Protein AF-A0A920HRV4-F1 (afdb_monomer_lite)

pLDDT: mean 87.78, std 9.03, range [50.56, 96.69]

Secondary structure (DSSP, 8-state):
-HHHHHHHHHHHHHHHHHHHHHHHHGGGTS-HHHHHHHHHHHHHHHHHHHHHHHHHHHHHHHHHHHHHTT-

Foldseek 3Di:
DVVLVVLVVVLVVVLVVLLVVLVVCVVVVDDSVVSSVVVSVVSVVVSVVVVVVVVVVVVVVVVVVVVVVVD

Structure (mmCIF, N/CA/C/O backbone):
data_AF-A0A920HRV4-F1
#
_entry.id   AF-A0A920HRV4-F1
#
loop_
_atom_site.group_PDB
_atom_site.id
_atom_site.type_symbol
_atom_site.label_atom_id
_atom_site.label_alt_id
_atom_site.label_comp_id
_atom_site.label_asym_id
_atom_site.label_entity_id
_atom_site.label_seq_id
_atom_site.pdbx_PDB_ins_code
_atom_site.Cartn_x
_atom_site.Cartn_y
_atom_site.Cartn_z
_atom_site.occupancy
_atom_site.B_iso_or_equiv
_atom_site.auth_seq_id
_atom_site.auth_comp_id
_atom_site.auth_asym_id
_atom_site.auth_atom_id
_atom_site.pdbx_PDB_model_num
ATOM 1 N N . MET A 1 1 ? -8.687 -5.254 15.711 1.00 60.44 1 MET A N 1
ATOM 2 C CA . MET A 1 1 ? -7.363 -5.680 15.219 1.00 60.44 1 MET A CA 1
ATOM 3 C C . MET A 1 1 ? -7.471 -6.316 13.836 1.00 60.44 1 MET A C 1
ATOM 5 O O . MET A 1 1 ? -6.928 -5.725 12.923 1.00 60.44 1 MET A O 1
ATOM 9 N N . GLN A 1 2 ? -8.292 -7.357 13.631 1.00 82.19 2 GLN A N 1
ATOM 10 C CA . GLN A 1 2 ? -8.415 -8.075 12.339 1.00 82.19 2 GLN A CA 1
ATOM 11 C C . GLN A 1 2 ? -8.654 -7.220 11.075 1.00 82.19 2 GLN A C 1
ATOM 13 O O . GLN A 1 2 ? -8.185 -7.585 10.009 1.00 82.19 2 GLN A O 1
ATOM 18 N N . VAL A 1 3 ? -9.357 -6.085 11.162 1.00 84.06 3 VAL A N 1
ATOM 19 C CA . VAL A 1 3 ? -9.655 -5.238 9.985 1.00 84.06 3 VAL A CA 1
ATOM 20 C C . VAL A 1 3 ? -8.395 -4.616 9.373 1.00 84.06 3 VAL A C 1
ATOM 22 O O . VAL A 1 3 ? -8.293 -4.513 8.155 1.00 84.06 3 VAL A O 1
ATOM 25 N N . ILE A 1 4 ? -7.438 -4.206 10.211 1.00 87.69 4 ILE A N 1
ATOM 26 C CA . ILE A 1 4 ? -6.184 -3.601 9.742 1.00 87.69 4 ILE A CA 1
ATOM 27 C C . ILE A 1 4 ? -5.321 -4.677 9.079 1.00 87.69 4 ILE A C 1
ATOM 29 O O . ILE A 1 4 ? -4.824 -4.467 7.977 1.00 87.69 4 ILE A O 1
ATOM 33 N N . ASP A 1 5 ? -5.218 -5.843 9.719 1.00 90.88 5 ASP A N 1
ATOM 34 C CA . ASP A 1 5 ? -4.452 -6.986 9.212 1.00 90.88 5 ASP A CA 1
ATOM 35 C C . ASP A 1 5 ? -5.017 -7.510 7.881 1.00 90.88 5 ASP A C 1
ATOM 37 O O . ASP A 1 5 ? -4.260 -7.850 6.969 1.00 90.88 5 ASP A O 1
ATOM 41 N N . GLN A 1 6 ? -6.348 -7.525 7.738 1.00 90.75 6 GLN A N 1
ATOM 42 C CA . GLN A 1 6 ? -7.014 -7.906 6.494 1.00 90.75 6 GLN A CA 1
ATOM 43 C C . GLN A 1 6 ? -6.725 -6.899 5.378 1.00 90.75 6 GLN A C 1
ATOM 45 O O . GLN A 1 6 ? -6.265 -7.293 4.313 1.00 90.75 6 GLN A O 1
ATOM 50 N N . ASN A 1 7 ? -6.920 -5.601 5.634 1.00 91.12 7 ASN A N 1
ATOM 51 C CA . ASN A 1 7 ? -6.660 -4.557 4.638 1.00 91.12 7 ASN A CA 1
ATOM 52 C C . ASN A 1 7 ? -5.180 -4.552 4.207 1.00 91.12 7 ASN A C 1
ATOM 54 O O . ASN A 1 7 ? -4.872 -4.418 3.026 1.00 91.12 7 ASN A O 1
ATOM 58 N N . TRP A 1 8 ? -4.259 -4.785 5.144 1.00 92.44 8 TRP A N 1
ATOM 59 C CA . TRP A 1 8 ? -2.841 -4.938 4.828 1.00 92.44 8 TRP A CA 1
ATOM 60 C C . TRP A 1 8 ? -2.564 -6.151 3.931 1.00 92.44 8 TRP A C 1
ATOM 62 O O . TRP A 1 8 ? -1.831 -6.038 2.951 1.00 92.44 8 TRP A O 1
ATOM 72 N N . THR A 1 9 ? -3.175 -7.299 4.226 1.00 94.81 9 THR A N 1
ATOM 73 C CA . THR A 1 9 ? -3.039 -8.516 3.409 1.00 94.81 9 THR A CA 1
ATOM 74 C C . THR A 1 9 ? -3.587 -8.301 1.995 1.00 94.81 9 THR A C 1
ATOM 76 O O . THR A 1 9 ? -2.927 -8.647 1.015 1.00 94.81 9 THR A O 1
ATOM 79 N N . ASP A 1 10 ? -4.745 -7.652 1.880 1.00 94.00 10 ASP A N 1
ATOM 80 C CA . ASP A 1 10 ? -5.354 -7.298 0.597 1.00 94.00 10 ASP A CA 1
ATOM 81 C C . ASP A 1 10 ? -4.469 -6.314 -0.187 1.00 94.00 10 ASP A C 1
ATOM 83 O O . ASP A 1 10 ? -4.306 -6.449 -1.400 1.00 94.00 10 ASP A O 1
ATOM 87 N N . HIS A 1 11 ? -3.850 -5.344 0.497 1.00 94.94 11 HIS A N 1
ATOM 88 C CA . HIS A 1 11 ? -2.900 -4.414 -0.112 1.00 94.94 11 HIS A CA 1
ATOM 89 C C . HIS A 1 11 ? -1.652 -5.133 -0.643 1.00 94.94 11 HIS A C 1
ATOM 91 O O . HIS A 1 11 ? -1.228 -4.862 -1.765 1.00 94.94 11 HIS A O 1
ATOM 97 N N . LEU A 1 12 ? -1.088 -6.082 0.113 1.00 95.69 12 LEU A N 1
ATOM 98 C CA . LEU A 1 12 ? 0.046 -6.893 -0.345 1.00 95.69 12 LEU A CA 1
ATOM 99 C C . LEU A 1 12 ? -0.303 -7.722 -1.588 1.00 95.69 12 LEU A C 1
ATOM 101 O O . LEU A 1 12 ? 0.509 -7.791 -2.509 1.00 95.69 12 LEU A O 1
ATOM 105 N N . SER A 1 13 ? -1.510 -8.296 -1.647 1.00 96.69 13 SER A N 1
ATOM 106 C CA . SER A 1 13 ? -1.987 -9.001 -2.845 1.00 96.69 13 SER A CA 1
ATOM 107 C C . SER A 1 13 ? -2.055 -8.067 -4.056 1.00 96.69 13 SER A C 1
ATOM 109 O O . SER A 1 13 ? -1.557 -8.406 -5.125 1.00 96.69 13 SER A O 1
ATOM 111 N N . GLN A 1 14 ? -2.595 -6.855 -3.881 1.00 95.81 14 GLN A N 1
ATOM 112 C CA . GLN A 1 14 ? -2.672 -5.857 -4.956 1.00 95.81 14 GLN A CA 1
ATOM 113 C C . GLN A 1 14 ? -1.287 -5.408 -5.447 1.00 95.81 14 GLN A C 1
ATOM 115 O O . GLN A 1 14 ? -1.119 -5.131 -6.634 1.00 95.81 14 GLN A O 1
ATOM 120 N N . LEU A 1 15 ? -0.290 -5.324 -4.559 1.00 96.06 15 LEU A N 1
ATOM 121 C CA . LEU A 1 15 ? 1.085 -4.997 -4.944 1.00 96.06 15 LEU A CA 1
ATOM 122 C C . LEU A 1 15 ? 1.732 -6.105 -5.781 1.00 96.06 15 LEU A C 1
ATOM 124 O O . LEU A 1 15 ? 2.470 -5.797 -6.717 1.00 96.06 15 LEU A O 1
ATOM 128 N N . GLU A 1 16 ? 1.448 -7.371 -5.476 1.00 95.31 16 GLU A N 1
ATOM 129 C CA . GLU A 1 16 ? 1.958 -8.495 -6.264 1.00 95.31 16 GLU A CA 1
ATOM 130 C C . GLU A 1 16 ? 1.340 -8.519 -7.669 1.00 95.31 16 GLU A C 1
ATOM 132 O O . GLU A 1 16 ? 2.068 -8.612 -8.662 1.00 95.31 16 GLU A O 1
ATOM 137 N N . ASP A 1 17 ? 0.026 -8.305 -7.771 1.00 95.00 17 ASP A N 1
ATOM 138 C CA . ASP A 1 17 ? -0.663 -8.170 -9.059 1.00 95.00 17 ASP A CA 1
ATOM 139 C C . ASP A 1 17 ? -0.107 -6.982 -9.864 1.00 95.00 17 ASP A C 1
ATOM 141 O O . ASP A 1 17 ? 0.202 -7.096 -11.056 1.00 95.00 17 ASP A O 1
ATOM 145 N N . LEU A 1 18 ? 0.095 -5.836 -9.202 1.00 94.25 18 LEU A N 1
ATOM 146 C CA . LEU A 1 18 ? 0.677 -4.644 -9.816 1.00 94.25 18 LEU A CA 1
ATOM 147 C C . LEU A 1 18 ? 2.087 -4.921 -10.354 1.00 94.25 18 LEU A C 1
ATOM 149 O O . LEU A 1 18 ? 2.416 -4.504 -11.467 1.00 94.25 18 LEU A O 1
ATOM 153 N N . ARG A 1 19 ? 2.917 -5.646 -9.598 1.00 92.00 19 ARG A N 1
ATOM 154 C CA . ARG A 1 19 ? 4.274 -6.030 -10.007 1.00 92.00 19 ARG A CA 1
ATOM 155 C C . ARG A 1 19 ? 4.256 -6.846 -11.299 1.00 92.00 19 ARG A C 1
ATOM 157 O O . ARG A 1 19 ? 5.068 -6.590 -12.190 1.00 92.00 19 ARG A O 1
ATOM 164 N N . GLN A 1 20 ? 3.321 -7.788 -11.426 1.00 91.31 20 GLN A N 1
ATOM 165 C CA . GLN A 1 20 ? 3.166 -8.600 -12.633 1.00 91.31 20 GLN A CA 1
ATOM 166 C C . GLN A 1 20 ? 2.740 -7.752 -13.841 1.00 91.31 20 GLN A C 1
ATOM 168 O O . GLN A 1 20 ? 3.342 -7.858 -14.912 1.00 91.31 20 GLN A O 1
ATOM 173 N N . ILE A 1 21 ? 1.739 -6.882 -13.675 1.00 90.06 21 ILE A N 1
ATOM 174 C CA . ILE A 1 21 ? 1.218 -6.045 -14.767 1.00 90.06 21 ILE A CA 1
ATOM 175 C C . ILE A 1 21 ? 2.279 -5.045 -15.240 1.00 90.06 21 ILE A C 1
ATOM 177 O O . ILE A 1 21 ? 2.513 -4.919 -16.442 1.00 90.06 21 ILE A O 1
ATOM 181 N N . VAL A 1 22 ? 2.955 -4.362 -14.313 1.00 89.00 22 VAL A N 1
ATOM 182 C CA . VAL A 1 22 ? 4.042 -3.425 -14.630 1.00 89.00 22 VAL A CA 1
ATOM 183 C C . VAL A 1 22 ? 5.177 -4.131 -15.377 1.00 89.00 22 VAL A C 1
ATOM 185 O O . VAL A 1 22 ? 5.708 -3.584 -16.342 1.00 89.00 22 VAL A O 1
ATOM 188 N N . GLY A 1 23 ? 5.510 -5.368 -14.993 1.00 86.00 23 GLY A N 1
ATOM 189 C CA . GLY A 1 23 ? 6.488 -6.188 -15.711 1.00 86.00 23 GLY A CA 1
ATOM 190 C C . GLY A 1 23 ? 6.117 -6.407 -17.181 1.00 86.00 23 GLY A C 1
ATOM 191 O O . GLY A 1 23 ? 6.969 -6.281 -18.057 1.00 86.00 23 GLY A O 1
ATOM 192 N N . ILE A 1 24 ? 4.835 -6.648 -17.472 1.00 84.75 24 ILE A N 1
ATOM 193 C CA . ILE A 1 24 ? 4.325 -6.795 -18.846 1.00 84.75 24 ILE A CA 1
ATOM 194 C C . ILE A 1 24 ? 4.346 -5.450 -19.596 1.00 84.75 24 ILE A C 1
ATOM 196 O O . ILE A 1 24 ? 4.676 -5.400 -20.781 1.00 84.75 24 ILE A O 1
ATOM 200 N N . ARG A 1 25 ? 4.038 -4.335 -18.923 1.00 83.50 25 ARG A N 1
ATOM 201 C CA . ARG A 1 25 ? 4.064 -2.989 -19.533 1.00 83.50 25 ARG A CA 1
ATOM 202 C C . ARG A 1 25 ? 5.481 -2.478 -19.802 1.00 83.50 25 ARG A C 1
ATOM 204 O O . ARG A 1 25 ? 5.680 -1.706 -20.740 1.00 83.50 25 ARG A O 1
ATOM 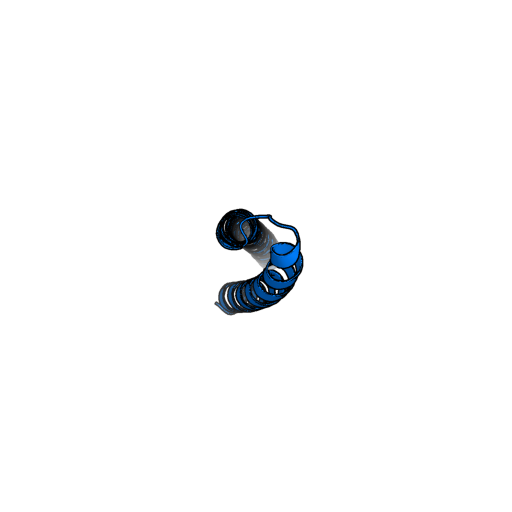211 N N . GLY A 1 26 ? 6.468 -2.965 -19.052 1.00 75.50 26 GLY A N 1
ATOM 212 C CA . GLY A 1 26 ? 7.886 -2.662 -19.245 1.00 75.50 26 GLY A CA 1
ATOM 213 C C . GLY A 1 26 ? 8.442 -3.049 -20.616 1.00 75.50 26 GLY A C 1
ATOM 214 O O . GLY A 1 26 ? 9.377 -2.416 -21.103 1.00 75.50 26 GLY A O 1
ATOM 215 N N . TYR A 1 27 ? 7.821 -4.014 -21.300 1.00 66.62 27 TYR A N 1
ATOM 216 C CA . TYR A 1 27 ? 8.170 -4.355 -22.682 1.00 66.62 27 TYR A CA 1
ATOM 217 C C . TYR A 1 27 ? 7.855 -3.219 -23.683 1.00 66.62 27 TYR A C 1
ATOM 219 O O . TYR A 1 27 ? 8.383 -3.218 -24.792 1.00 66.62 27 TYR A O 1
ATOM 227 N N . GLY A 1 28 ? 7.039 -2.227 -23.297 1.00 77.88 28 GLY A N 1
ATOM 228 C CA . GLY A 1 28 ? 6.601 -1.094 -24.121 1.00 77.88 28 GLY A CA 1
ATOM 229 C C . GLY A 1 28 ? 7.424 0.198 -23.992 1.00 77.88 28 GLY A C 1
ATOM 230 O O . GLY A 1 28 ? 6.887 1.267 -24.269 1.00 77.88 28 GLY A O 1
ATOM 231 N N . GLN A 1 29 ? 8.692 0.131 -23.563 1.00 70.00 29 GLN A N 1
ATOM 232 C CA . GLN A 1 29 ? 9.608 1.283 -23.379 1.00 70.00 29 GLN A CA 1
ATOM 233 C C . GLN A 1 29 ? 9.220 2.292 -22.277 1.00 70.00 29 GLN A C 1
ATOM 235 O O . GLN A 1 29 ? 9.780 3.387 -22.213 1.00 70.00 29 GLN A O 1
ATOM 240 N N . ARG A 1 30 ? 8.292 1.945 -21.380 1.00 72.94 30 ARG A N 1
ATOM 241 C CA . ARG A 1 30 ? 8.051 2.712 -20.147 1.00 72.94 30 ARG A CA 1
ATOM 242 C C . ARG A 1 30 ? 8.949 2.201 -19.031 1.00 72.94 30 ARG A C 1
ATOM 244 O O . ARG A 1 30 ? 9.160 0.997 -18.940 1.00 72.94 30 ARG A O 1
ATOM 251 N N . ASP A 1 31 ? 9.444 3.108 -18.187 1.00 83.94 31 ASP A N 1
ATOM 252 C CA . ASP A 1 31 ? 10.233 2.739 -17.009 1.00 83.94 31 ASP A CA 1
ATOM 253 C C . ASP A 1 31 ? 9.334 2.002 -15.995 1.00 83.94 31 ASP A C 1
ATOM 255 O O . ASP A 1 31 ? 8.500 2.643 -15.337 1.00 83.94 31 ASP A O 1
ATOM 259 N N . PRO A 1 32 ? 9.482 0.671 -15.851 1.00 85.44 32 PRO A N 1
ATOM 260 C CA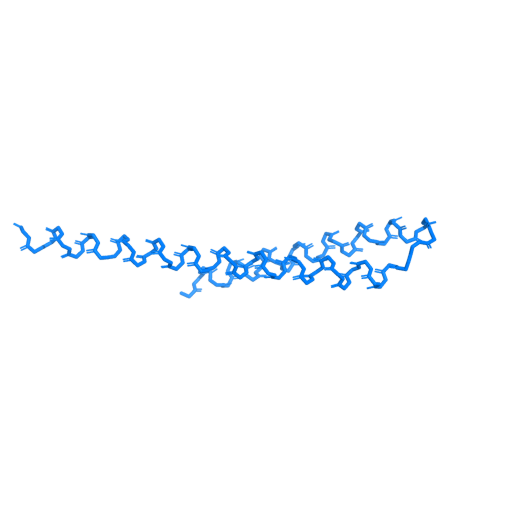 . PRO A 1 32 ? 8.613 -0.129 -14.996 1.00 85.44 32 PRO A CA 1
ATOM 261 C C . PRO A 1 32 ? 8.758 0.284 -13.530 1.00 85.44 32 PRO A C 1
ATOM 263 O O . PRO A 1 32 ? 7.798 0.253 -12.764 1.00 85.44 32 PRO A O 1
ATOM 266 N N . LEU A 1 33 ? 9.952 0.724 -13.123 1.00 86.44 33 LEU A N 1
ATOM 267 C CA . LEU A 1 33 ? 10.217 1.104 -11.742 1.00 86.44 33 LEU A CA 1
ATOM 268 C C . LEU A 1 33 ? 9.403 2.341 -11.345 1.00 86.44 33 LEU A C 1
ATOM 270 O O . LEU A 1 33 ? 8.846 2.402 -10.245 1.00 86.44 33 LEU A O 1
ATOM 274 N N . ASN A 1 34 ? 9.314 3.319 -12.247 1.00 89.25 34 ASN A N 1
ATOM 275 C CA . ASN A 1 34 ? 8.605 4.563 -11.983 1.00 89.25 34 ASN A CA 1
ATOM 276 C C . ASN A 1 34 ? 7.074 4.382 -12.007 1.00 89.25 34 ASN A C 1
ATOM 278 O O . ASN A 1 34 ? 6.379 4.966 -11.170 1.00 89.25 34 ASN A O 1
ATOM 282 N N . GLU A 1 35 ? 6.551 3.538 -12.907 1.00 87.56 35 GLU A N 1
ATOM 283 C CA . GLU A 1 35 ? 5.130 3.145 -12.915 1.00 87.56 35 GLU A CA 1
ATOM 284 C C . GLU A 1 35 ? 4.761 2.407 -11.625 1.00 87.56 35 GLU A C 1
ATOM 286 O O . GLU A 1 35 ? 3.832 2.823 -10.932 1.00 87.56 35 GLU A O 1
ATOM 291 N N . TYR A 1 36 ? 5.535 1.383 -11.243 1.00 92.94 36 TYR A N 1
ATOM 292 C CA . TYR A 1 36 ? 5.283 0.633 -10.011 1.00 92.94 36 TYR A CA 1
ATOM 293 C C . TYR A 1 36 ? 5.266 1.553 -8.791 1.00 92.94 36 TYR A C 1
ATOM 295 O O . TYR A 1 36 ? 4.347 1.493 -7.978 1.00 92.94 36 TYR A O 1
ATOM 303 N N . LYS A 1 37 ? 6.254 2.446 -8.664 1.00 91.94 37 LYS A N 1
ATOM 304 C CA . LYS A 1 37 ? 6.337 3.392 -7.544 1.00 91.94 37 LYS A CA 1
ATOM 305 C C . LYS A 1 37 ? 5.129 4.330 -7.489 1.00 91.94 37 LYS A C 1
ATOM 307 O O . LYS A 1 37 ? 4.601 4.588 -6.409 1.00 91.94 37 LYS A O 1
ATOM 312 N N . SER A 1 38 ? 4.702 4.846 -8.636 1.00 93.12 38 SER A N 1
ATOM 313 C CA . SER A 1 38 ? 3.582 5.786 -8.706 1.00 93.12 38 SER A CA 1
ATOM 314 C C . SER A 1 38 ? 2.251 5.095 -8.399 1.00 93.12 38 SER A C 1
ATOM 316 O O . SER A 1 38 ? 1.473 5.593 -7.587 1.00 93.12 38 SER A O 1
ATOM 318 N N . GLU A 1 39 ? 2.006 3.925 -8.990 1.00 93.88 39 GLU A N 1
ATOM 319 C CA . GLU A 1 39 ? 0.762 3.166 -8.814 1.00 93.88 39 GLU A CA 1
ATOM 320 C C . GLU A 1 39 ? 0.660 2.532 -7.419 1.00 93.88 39 GLU A C 1
ATOM 322 O O . GLU A 1 39 ? -0.385 2.641 -6.778 1.00 93.88 39 GLU A O 1
ATOM 327 N N . SER A 1 40 ? 1.748 1.968 -6.883 1.00 93.94 40 SER A N 1
ATOM 328 C CA . SER A 1 40 ? 1.769 1.413 -5.516 1.00 93.94 40 SER A CA 1
ATOM 329 C C . SER A 1 40 ? 1.455 2.470 -4.456 1.00 93.94 40 SER A C 1
ATOM 331 O O . SER A 1 40 ? 0.730 2.198 -3.498 1.00 93.94 40 SER A O 1
ATOM 333 N N . PHE A 1 41 ? 1.922 3.707 -4.647 1.00 94.94 41 PHE A N 1
ATOM 334 C CA . PHE A 1 41 ? 1.603 4.812 -3.747 1.00 94.94 41 PHE A CA 1
ATOM 335 C C . PHE A 1 41 ? 0.125 5.225 -3.811 1.00 94.94 41 PHE A C 1
ATOM 337 O O . PHE A 1 41 ? -0.463 5.589 -2.789 1.00 94.94 41 PHE A O 1
ATOM 344 N N . LEU A 1 42 ? -0.502 5.151 -4.989 1.00 95.88 42 LEU A N 1
ATOM 345 C CA . LEU A 1 42 ? -1.944 5.376 -5.130 1.00 95.88 42 LEU A CA 1
ATOM 346 C C . LEU A 1 4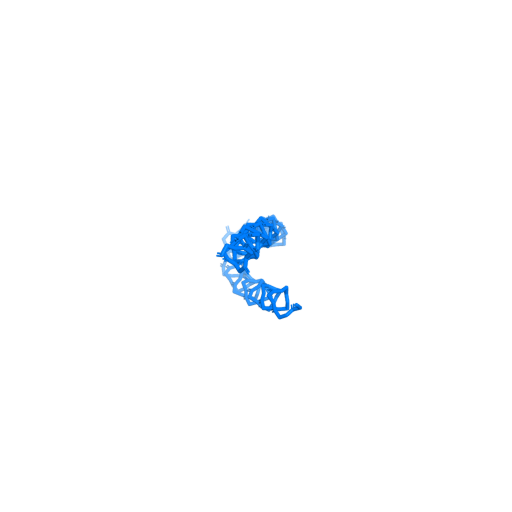2 ? -2.752 4.270 -4.439 1.00 95.88 42 LEU A C 1
ATOM 348 O O . LEU A 1 42 ? -3.702 4.581 -3.719 1.00 95.88 42 LEU A O 1
ATOM 352 N N . LEU A 1 43 ? -2.340 3.008 -4.586 1.00 95.50 43 LEU A N 1
ATOM 353 C CA . LEU A 1 43 ? -2.960 1.875 -3.890 1.00 95.50 43 LEU A CA 1
ATOM 354 C C . LEU A 1 43 ? -2.864 2.022 -2.368 1.00 95.50 43 LEU A C 1
ATOM 356 O O . LEU A 1 43 ? -3.846 1.784 -1.664 1.00 95.50 43 LEU A O 1
ATOM 360 N N . LEU A 1 44 ? -1.716 2.481 -1.860 1.00 94.56 44 LEU A N 1
ATOM 361 C CA . LEU A 1 44 ? -1.536 2.757 -0.435 1.00 94.56 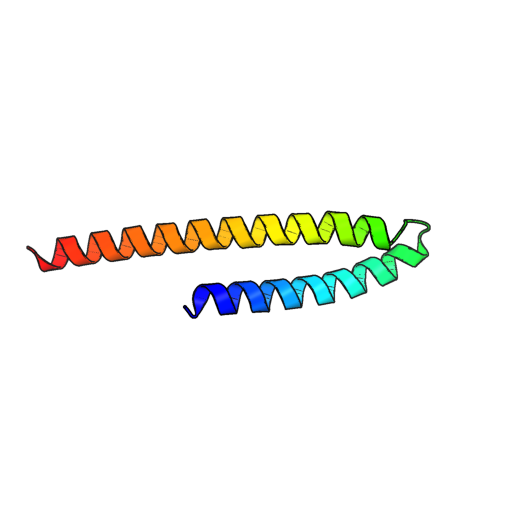44 LEU A CA 1
ATOM 362 C C . LEU A 1 44 ? -2.518 3.829 0.056 1.00 94.56 44 LEU A C 1
ATOM 364 O O . LEU A 1 44 ? -3.195 3.635 1.062 1.00 94.56 44 LEU A O 1
ATOM 368 N N . LYS A 1 45 ? -2.640 4.951 -0.665 1.00 95.50 45 LYS A N 1
ATOM 369 C CA . LYS A 1 45 ? -3.599 6.012 -0.312 1.00 95.50 45 LYS A CA 1
ATOM 370 C C . LYS A 1 45 ? -5.034 5.499 -0.268 1.00 95.50 45 LYS A C 1
ATOM 372 O O . LYS A 1 45 ? -5.770 5.834 0.653 1.00 95.50 45 LYS A O 1
ATOM 377 N N . HIS A 1 46 ? -5.420 4.684 -1.242 1.00 94.62 46 HIS A N 1
ATOM 378 C CA . HIS A 1 46 ? -6.754 4.097 -1.294 1.00 94.62 46 HIS A CA 1
ATOM 379 C C . HIS A 1 46 ? -7.017 3.152 -0.108 1.00 94.62 46 HIS A C 1
ATOM 381 O O . HIS A 1 46 ? -8.050 3.256 0.549 1.00 94.62 46 HIS A O 1
ATOM 387 N N . SER A 1 47 ? -6.055 2.283 0.222 1.00 93.75 47 SER A N 1
ATOM 388 C CA . SER A 1 47 ? -6.126 1.391 1.389 1.00 93.75 47 SER A CA 1
ATOM 389 C C . SER A 1 47 ? -6.310 2.164 2.705 1.00 93.75 47 SER A C 1
ATOM 391 O O . SER A 1 47 ? -7.143 1.774 3.531 1.00 93.75 47 SER A O 1
ATOM 393 N N . LEU A 1 48 ? -5.607 3.293 2.870 1.00 94.06 48 LEU A N 1
ATOM 394 C CA . LEU A 1 48 ? -5.734 4.168 4.041 1.00 94.06 48 LEU A CA 1
ATOM 395 C C . LEU A 1 48 ? -7.124 4.811 4.145 1.00 94.06 48 LEU A C 1
ATOM 397 O O . LEU A 1 48 ? -7.724 4.770 5.217 1.00 94.06 48 LEU A O 1
ATOM 401 N N . ILE A 1 49 ? -7.664 5.335 3.041 1.00 94.12 49 ILE A N 1
ATOM 402 C CA . ILE A 1 49 ? -9.019 5.917 3.010 1.00 94.12 49 ILE A CA 1
ATOM 403 C C . ILE A 1 49 ? -10.062 4.866 3.413 1.00 94.12 49 ILE A C 1
ATOM 405 O O . ILE A 1 49 ? -10.906 5.115 4.273 1.00 94.12 49 ILE A O 1
ATOM 409 N N . ASN A 1 50 ? -9.951 3.647 2.881 1.00 90.88 50 ASN A N 1
ATOM 410 C CA . ASN A 1 50 ? -10.866 2.555 3.226 1.00 90.88 50 ASN A CA 1
ATOM 411 C C . ASN A 1 50 ? -10.810 2.192 4.717 1.00 90.88 50 ASN A C 1
ATOM 413 O O . ASN A 1 50 ? -11.822 1.827 5.325 1.00 90.88 50 ASN A O 1
ATOM 417 N N . LEU A 1 51 ? -9.627 2.285 5.327 1.00 91.50 51 LEU A N 1
ATOM 418 C CA . LEU A 1 51 ? 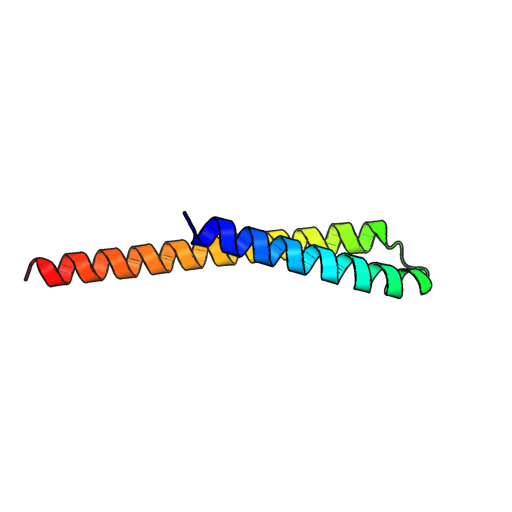-9.441 2.033 6.752 1.00 91.50 51 LEU A CA 1
ATOM 419 C C . LEU A 1 51 ? -10.078 3.135 7.609 1.00 91.50 51 LEU A C 1
ATOM 421 O O . LEU A 1 51 ? -10.712 2.826 8.625 1.00 91.50 51 LEU A O 1
ATOM 425 N N . GLU A 1 52 ? -9.968 4.398 7.193 1.00 91.81 52 GLU A N 1
ATOM 426 C CA . GLU A 1 52 ? -10.651 5.527 7.834 1.00 91.81 52 GLU A CA 1
ATOM 427 C C . GLU A 1 52 ? -12.178 5.370 7.775 1.00 91.81 52 GLU A C 1
ATOM 429 O O . GLU A 1 52 ? -12.850 5.473 8.808 1.00 91.81 52 GLU A O 1
ATOM 434 N N . ASP A 1 53 ? -12.724 5.020 6.609 1.00 90.94 53 ASP A N 1
ATOM 435 C CA . ASP A 1 53 ? -14.162 4.805 6.417 1.00 90.94 53 ASP A CA 1
ATOM 436 C C . ASP A 1 53 ? -14.689 3.624 7.243 1.00 90.94 53 ASP A C 1
ATOM 438 O O . ASP A 1 53 ? -15.722 3.721 7.919 1.00 90.94 53 ASP A O 1
ATOM 442 N N . THR A 1 54 ? -13.951 2.512 7.274 1.00 88.56 54 THR A N 1
ATOM 443 C CA . THR A 1 54 ? -14.316 1.342 8.089 1.00 88.56 54 THR A CA 1
ATOM 444 C C . THR A 1 54 ? -14.286 1.673 9.582 1.00 88.56 54 THR A C 1
ATOM 446 O O . THR A 1 54 ? -15.166 1.280 10.351 1.00 88.56 54 THR A O 1
ATOM 449 N N . THR A 1 55 ? -13.298 2.454 10.012 1.00 88.50 55 THR A N 1
ATOM 450 C CA . THR A 1 55 ? -13.197 2.906 11.400 1.00 88.50 55 THR A CA 1
ATOM 451 C C . THR A 1 55 ? -14.374 3.814 11.759 1.00 88.50 55 THR A C 1
ATOM 453 O O . THR A 1 55 ? -15.022 3.625 12.793 1.00 88.50 55 THR A O 1
ATOM 456 N N . ARG A 1 56 ? -14.718 4.761 10.881 1.00 89.69 56 ARG A N 1
ATOM 457 C CA . ARG A 1 56 ? -15.843 5.682 11.062 1.00 89.69 56 ARG A CA 1
ATOM 458 C C . ARG A 1 56 ? -17.181 4.950 11.151 1.00 89.69 56 ARG A C 1
ATOM 460 O O . ARG A 1 56 ? -17.964 5.219 12.064 1.00 89.69 56 ARG A O 1
ATOM 467 N N . THR A 1 57 ? -17.444 4.012 10.244 1.00 88.88 57 THR A N 1
ATOM 468 C CA . THR A 1 57 ? -18.676 3.206 10.262 1.00 88.88 57 THR A CA 1
ATOM 469 C C . THR A 1 57 ? -18.785 2.374 11.539 1.00 88.88 57 THR A C 1
ATOM 471 O O . THR A 1 57 ? -19.835 2.390 12.185 1.00 88.88 57 THR A O 1
ATOM 474 N N . LEU A 1 58 ? -17.693 1.743 11.986 1.00 88.69 58 LEU A N 1
ATOM 475 C CA . LEU A 1 58 ? -17.661 1.007 13.251 1.00 88.69 58 LEU A CA 1
ATOM 476 C C . LEU A 1 58 ? -17.981 1.910 14.453 1.00 88.69 58 LEU A C 1
ATOM 478 O O . LEU A 1 58 ? -18.752 1.517 15.335 1.00 88.69 58 LEU A O 1
ATOM 482 N N . PHE A 1 59 ? -17.438 3.131 14.487 1.00 88.88 59 PHE A N 1
ATOM 483 C CA . PHE A 1 59 ? -17.757 4.109 15.530 1.00 88.88 59 PHE A CA 1
ATOM 484 C C . PHE A 1 59 ? -19.237 4.509 15.522 1.00 88.88 59 PHE A C 1
ATOM 486 O O . PHE A 1 59 ? -19.856 4.545 16.590 1.00 88.88 59 PHE A O 1
ATOM 493 N N . HIS A 1 60 ? -19.827 4.753 14.348 1.00 90.31 60 HIS A N 1
ATOM 494 C CA . HIS A 1 60 ? -21.255 5.066 14.223 1.00 90.31 60 HIS A CA 1
ATOM 495 C C . HIS A 1 60 ? -22.145 3.912 14.701 1.00 90.31 60 HIS A C 1
ATOM 497 O O . HIS A 1 60 ? -23.070 4.140 15.485 1.00 90.31 60 HIS A O 1
ATOM 503 N N . ILE A 1 61 ? -21.839 2.674 14.298 1.00 90.19 61 ILE A N 1
ATOM 504 C CA . ILE A 1 61 ? -22.578 1.475 14.720 1.00 90.19 61 ILE A CA 1
ATOM 505 C C . ILE A 1 61 ? -22.487 1.304 16.239 1.00 90.19 61 ILE A C 1
ATOM 507 O O . ILE A 1 61 ? -23.507 1.162 16.916 1.00 90.19 61 ILE A O 1
ATOM 511 N N . LYS A 1 62 ? -21.277 1.384 16.807 1.00 89.19 62 LYS A N 1
ATOM 512 C CA . LYS A 1 62 ? -21.066 1.248 18.255 1.00 89.19 62 LYS A CA 1
ATOM 513 C C . LYS A 1 62 ? -21.796 2.334 19.048 1.00 89.19 62 LYS A C 1
ATOM 515 O O . LYS A 1 62 ? -22.363 2.046 20.103 1.00 89.19 62 LYS A O 1
ATOM 520 N N . TRP A 1 63 ? -21.802 3.574 18.556 1.00 89.19 63 TRP A N 1
ATOM 521 C CA . TRP A 1 63 ? -22.547 4.669 19.176 1.00 89.19 63 TRP A CA 1
ATOM 522 C C . TRP A 1 63 ? -24.057 4.404 19.171 1.00 89.19 63 TRP A C 1
ATOM 524 O O . TRP A 1 63 ? -24.704 4.549 20.211 1.00 89.19 63 TRP A O 1
ATOM 534 N N . PHE A 1 64 ? -24.601 3.965 18.033 1.00 90.75 64 PHE A N 1
ATOM 535 C CA . PHE A 1 64 ? -26.027 3.685 17.876 1.00 90.75 64 PHE A CA 1
ATOM 536 C C . PHE A 1 64 ? -26.496 2.548 18.794 1.00 90.75 64 PHE A C 1
ATOM 538 O O . PHE A 1 64 ? -27.463 2.718 19.538 1.00 90.75 64 PHE A O 1
ATOM 545 N N . LEU A 1 65 ? -25.765 1.428 18.821 1.00 90.31 65 LEU A N 1
ATOM 546 C CA . LEU A 1 65 ? -26.079 0.284 19.685 1.00 90.31 65 LEU A CA 1
ATOM 547 C C . LEU A 1 65 ? -26.046 0.658 21.173 1.00 90.31 65 LEU A C 1
ATOM 549 O O . LEU A 1 65 ? -26.912 0.247 21.944 1.00 90.31 65 LEU A O 1
ATOM 553 N N . ARG A 1 66 ? -25.094 1.506 21.585 1.00 87.62 66 ARG A N 1
ATOM 554 C CA . ARG A 1 66 ? -25.023 1.985 22.973 1.00 87.62 66 ARG A CA 1
ATOM 555 C C . ARG A 1 66 ? -26.207 2.876 23.356 1.00 87.62 66 ARG A C 1
ATOM 557 O O . ARG A 1 66 ? -26.580 2.904 24.525 1.00 87.62 66 ARG A O 1
ATOM 564 N N . LYS A 1 67 ? -26.773 3.622 22.404 1.00 82.62 67 LYS A N 1
ATOM 565 C CA . LYS A 1 67 ? -27.944 4.479 22.635 1.00 82.62 67 LYS A CA 1
ATOM 566 C C . LYS A 1 67 ? -29.229 3.657 22.783 1.00 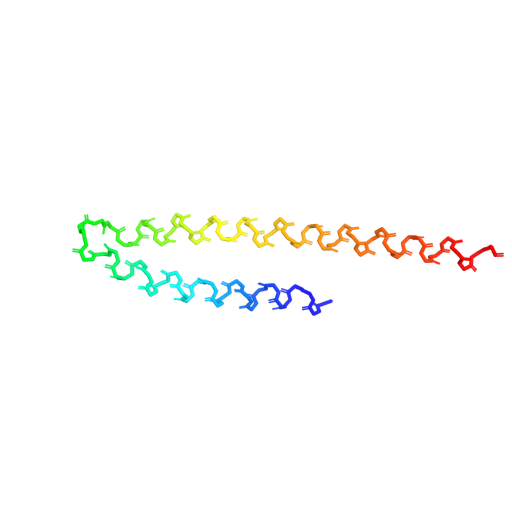82.62 67 LYS A C 1
ATOM 568 O O . LYS A 1 67 ? -30.030 3.979 23.649 1.00 82.62 67 LYS A O 1
ATOM 573 N N . GLN A 1 68 ? -29.383 2.589 21.999 1.00 70.38 68 GLN A N 1
ATOM 574 C CA . GLN A 1 68 ? -30.515 1.655 22.087 1.00 70.38 68 GLN A CA 1
ATOM 575 C C . GLN A 1 68 ? -30.564 0.899 23.421 1.00 70.38 68 GLN A C 1
ATOM 577 O O . GLN A 1 68 ? -31.627 0.781 24.002 1.00 70.38 68 GLN A O 1
ATOM 582 N N . SER A 1 69 ? -29.421 0.458 23.953 1.00 73.56 69 SER A N 1
ATOM 583 C CA . SER A 1 69 ? -29.362 -0.287 25.225 1.00 73.56 69 SER A CA 1
ATOM 584 C C . SER A 1 69 ? -29.688 0.545 26.480 1.00 73.56 69 SER A C 1
ATOM 586 O O . SER A 1 69 ? -29.754 -0.020 27.571 1.00 73.56 69 SER A O 1
ATOM 588 N N . LYS A 1 70 ? -29.792 1.875 26.365 1.00 66.38 70 LYS A N 1
ATOM 589 C CA . LYS A 1 70 ? -30.086 2.781 27.490 1.00 66.38 70 LYS A CA 1
ATOM 590 C C . LYS A 1 70 ? -31.536 3.287 27.516 1.00 66.38 70 LYS A C 1
ATOM 592 O O . LYS A 1 70 ? -31.863 4.035 28.434 1.00 66.38 70 LYS A O 1
ATOM 597 N N . ASN A 1 71 ? -32.354 2.896 26.539 1.00 50.56 71 ASN A N 1
ATOM 598 C CA . ASN A 1 71 ? -33.809 3.069 26.523 1.00 50.56 71 ASN A CA 1
ATOM 599 C C . ASN A 1 71 ? -34.482 1.716 26.754 1.00 50.56 71 ASN A C 1
ATOM 601 O O . ASN A 1 71 ? -35.632 1.736 27.234 1.00 50.56 71 ASN A O 1
#

Sequence (71 aa):
MQVIDQNWTDHLSQLEDLRQIVGIRGYGQRDPLNEYKSESFLLLKHSLINLEDTTRTLFHIKWFLRKQSKN

Radius of gyration: 18.43 Å; chains: 1; bounding box: 44×15×52 Å